Protein AF-A0A7C3EC55-F1 (afdb_monomer_lite)

Radius of gyration: 20.97 Å; chains: 1; bounding box: 41×56×45 Å

pLDDT: mean 78.15, std 18.33, range [33.88, 95.31]

Secondary structure (DSSP, 8-state):
----HHHHHHHHHHHHSSSHHHHHHHTT--TTTGGGGTTSS---HHHHHHHHHHH-B-HHHHHHS-S-SBGGG--------TTS----------GGG--HHHHHHHHHHHHHHHHHHHHHHHHHHHHHHHTTS--

Sequence (135 aa):
MVDNEYNRLDKVAKKYFKSLGNLAEMIGKPRQTFYTYKNKPGFGRRILDELQTKLYINPEYIRTGKGPMLLNQNKKNDTNVSEVGNVEMIMLPDIRTLTIDQMKDLKDKIDDYSKRLEKIIQIVEKSSEASLTDV

Structure (mmCIF, N/CA/C/O backbone):
data_AF-A0A7C3EC55-F1
#
_entry.id   AF-A0A7C3EC55-F1
#
loop_
_atom_site.group_PDB
_atom_site.id
_atom_site.type_symbol
_atom_site.label_atom_id
_atom_site.label_alt_id
_atom_site.label_comp_id
_atom_site.label_asym_id
_atom_site.label_entity_id
_atom_site.label_seq_id
_atom_site.pdbx_PDB_ins_code
_atom_site.Cartn_x
_atom_site.Cartn_y
_atom_site.Cartn_z
_atom_site.occupancy
_atom_site.B_iso_or_equiv
_atom_site.auth_seq_id
_atom_site.auth_comp_id
_atom_site.auth_asym_id
_atom_site.auth_atom_id
_atom_site.pdbx_PDB_model_num
ATOM 1 N N . MET A 1 1 ? 22.197 3.944 -11.724 1.00 52.53 1 MET A N 1
ATOM 2 C CA . MET A 1 1 ? 21.110 3.007 -12.093 1.00 52.53 1 MET A CA 1
ATOM 3 C C . MET A 1 1 ? 19.986 3.809 -12.715 1.00 52.53 1 MET A C 1
ATOM 5 O O . MET A 1 1 ? 19.607 4.814 -12.128 1.00 52.53 1 MET A O 1
ATOM 9 N N . VAL A 1 2 ? 19.478 3.395 -13.877 1.00 59.16 2 VAL A N 1
ATOM 10 C CA . VAL A 1 2 ? 18.267 3.992 -14.458 1.00 59.16 2 VAL A CA 1
ATOM 11 C C . VAL A 1 2 ? 17.103 3.671 -13.518 1.00 59.16 2 VAL A C 1
ATOM 13 O O . VAL A 1 2 ? 16.877 2.509 -13.175 1.00 59.16 2 VAL A O 1
ATOM 16 N N . ASP A 1 3 ? 16.425 4.702 -13.022 1.00 72.88 3 ASP A N 1
ATOM 17 C CA . ASP A 1 3 ? 15.260 4.560 -12.150 1.00 72.88 3 ASP A CA 1
ATOM 18 C C . ASP A 1 3 ? 14.105 3.992 -12.982 1.00 72.88 3 ASP A C 1
ATOM 20 O O . ASP A 1 3 ? 13.427 4.731 -13.691 1.00 72.88 3 ASP A O 1
ATOM 24 N N . ASN A 1 4 ? 13.949 2.668 -12.974 1.00 87.81 4 ASN A N 1
ATOM 25 C CA . ASN A 1 4 ? 12.878 1.957 -13.665 1.00 87.81 4 ASN A CA 1
ATOM 26 C C . ASN A 1 4 ? 11.670 1.752 -12.736 1.00 87.81 4 ASN A C 1
ATOM 28 O O . ASN A 1 4 ? 11.748 1.980 -11.528 1.00 87.81 4 ASN A O 1
ATOM 32 N N . GLU A 1 5 ? 10.544 1.305 -13.293 1.00 93.12 5 GLU A N 1
ATOM 33 C CA . GLU A 1 5 ? 9.308 1.117 -12.522 1.00 93.12 5 GLU A CA 1
ATOM 34 C C . GLU A 1 5 ? 9.506 0.197 -11.310 1.00 93.12 5 GLU A C 1
ATOM 36 O O . GLU A 1 5 ? 8.990 0.475 -10.228 1.00 93.12 5 GLU A O 1
ATOM 41 N N . TYR A 1 6 ? 10.311 -0.860 -11.463 1.00 93.88 6 TYR A N 1
ATOM 42 C CA . TYR A 1 6 ? 10.664 -1.772 -10.376 1.00 93.88 6 TYR A CA 1
ATOM 43 C C . TYR A 1 6 ? 11.328 -1.038 -9.204 1.00 93.88 6 TYR A C 1
ATOM 45 O O . TYR A 1 6 ? 10.897 -1.195 -8.064 1.00 93.88 6 TYR A O 1
ATOM 53 N N . ASN A 1 7 ? 12.336 -0.203 -9.472 1.00 93.06 7 ASN A N 1
ATOM 54 C CA . ASN A 1 7 ? 13.034 0.561 -8.436 1.00 93.06 7 ASN A CA 1
ATOM 55 C C . ASN A 1 7 ? 12.091 1.542 -7.726 1.00 93.06 7 ASN A C 1
ATOM 57 O O . ASN A 1 7 ? 12.198 1.745 -6.515 1.00 93.06 7 ASN A O 1
ATOM 61 N N . ARG A 1 8 ? 11.137 2.129 -8.455 1.00 94.25 8 ARG A N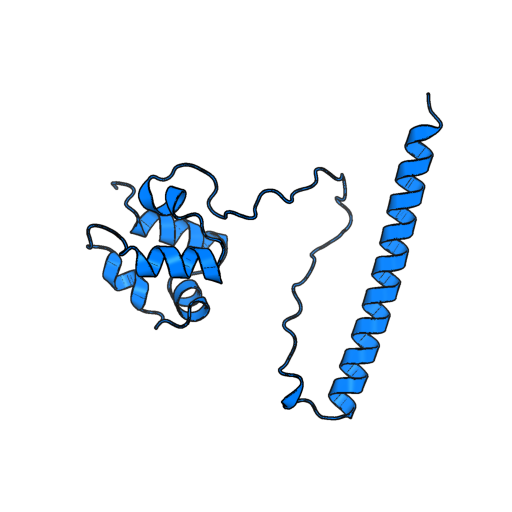 1
ATOM 62 C CA . ARG A 1 8 ? 10.126 3.024 -7.876 1.00 94.25 8 ARG A CA 1
ATOM 63 C C . ARG A 1 8 ? 9.135 2.268 -7.002 1.00 94.25 8 ARG A C 1
ATOM 65 O O . ARG A 1 8 ? 8.834 2.729 -5.903 1.00 94.25 8 ARG A O 1
ATOM 72 N N . LEU A 1 9 ? 8.698 1.084 -7.425 1.00 95.31 9 LEU A N 1
ATOM 73 C CA . LEU A 1 9 ? 7.863 0.223 -6.592 1.00 95.31 9 LEU A CA 1
ATOM 74 C C . LEU A 1 9 ? 8.619 -0.261 -5.346 1.00 95.31 9 LEU A C 1
ATOM 76 O O . LEU A 1 9 ? 8.046 -0.257 -4.263 1.00 95.31 9 LEU A O 1
ATOM 80 N N . ASP A 1 10 ? 9.903 -0.609 -5.461 1.00 94.81 10 ASP A N 1
ATOM 81 C CA . ASP A 1 10 ? 10.743 -1.006 -4.321 1.00 94.81 10 ASP A CA 1
ATOM 82 C C . ASP A 1 10 ? 10.889 0.130 -3.294 1.00 94.81 10 ASP A C 1
ATOM 84 O O . ASP A 1 10 ? 10.790 -0.104 -2.089 1.00 94.81 10 ASP A O 1
ATOM 88 N N . LYS A 1 11 ? 11.027 1.384 -3.751 1.00 94.69 11 LYS A N 1
ATOM 89 C CA . LYS A 1 11 ? 11.012 2.571 -2.874 1.00 94.69 11 LYS A CA 1
ATOM 90 C C . LYS A 1 11 ? 9.690 2.701 -2.116 1.00 94.69 11 LYS A C 1
ATOM 92 O O . LYS A 1 11 ? 9.705 2.902 -0.902 1.00 94.69 11 LYS A O 1
ATOM 97 N N . VAL A 1 12 ? 8.558 2.560 -2.807 1.00 94.56 12 VAL A N 1
ATOM 98 C CA . VAL A 1 12 ? 7.224 2.591 -2.180 1.00 94.56 12 VAL A CA 1
ATOM 99 C C . VAL A 1 12 ? 7.085 1.450 -1.170 1.00 94.56 12 VAL A C 1
ATOM 101 O O . VAL A 1 12 ? 6.670 1.673 -0.034 1.00 94.56 12 VAL A O 1
ATOM 104 N N . ALA A 1 13 ? 7.498 0.243 -1.551 1.00 94.56 13 ALA A N 1
ATOM 105 C CA . ALA A 1 13 ? 7.415 -0.947 -0.720 1.00 94.56 13 ALA A CA 1
ATOM 106 C C . ALA A 1 13 ? 8.228 -0.815 0.569 1.00 94.56 13 ALA A C 1
ATOM 108 O O . ALA A 1 13 ? 7.716 -1.094 1.647 1.00 94.56 13 ALA A O 1
ATOM 109 N N . LYS A 1 14 ? 9.469 -0.331 0.485 1.00 93.62 14 LYS A N 1
ATOM 110 C CA . LYS A 1 14 ? 10.320 -0.097 1.659 1.00 93.62 14 LYS A CA 1
ATOM 111 C C . LYS A 1 14 ? 9.765 0.991 2.572 1.00 93.62 14 LYS A C 1
ATOM 113 O O . LYS A 1 14 ? 9.843 0.850 3.787 1.00 93.62 14 LYS A O 1
ATOM 118 N N . LYS A 1 15 ? 9.190 2.052 1.997 1.00 93.69 15 LYS A N 1
ATOM 119 C CA . LYS A 1 15 ? 8.688 3.200 2.760 1.00 93.69 15 LYS A CA 1
ATOM 120 C C . LYS A 1 15 ? 7.382 2.911 3.502 1.00 93.69 15 LYS A C 1
ATOM 122 O O . LYS A 1 15 ? 7.230 3.371 4.626 1.00 93.69 15 LYS A O 1
ATOM 127 N N . TYR A 1 16 ? 6.454 2.179 2.886 1.00 91.81 16 TYR A N 1
ATOM 128 C CA . TYR A 1 16 ? 5.089 2.022 3.415 1.00 91.81 16 TYR A CA 1
ATOM 129 C C . TYR A 1 16 ? 4.705 0.579 3.753 1.00 91.81 16 TYR A C 1
ATOM 131 O O . TYR A 1 16 ? 3.786 0.361 4.531 1.00 91.81 16 TYR A O 1
ATOM 139 N N . PHE A 1 17 ? 5.402 -0.410 3.192 1.00 90.50 17 PHE A N 1
ATOM 140 C CA . PHE A 1 17 ? 4.987 -1.817 3.240 1.00 90.50 17 PHE A CA 1
ATOM 141 C C . PHE A 1 17 ? 6.098 -2.762 3.724 1.00 90.50 17 PHE A C 1
ATOM 143 O O . PHE A 1 17 ? 5.960 -3.981 3.623 1.00 90.50 17 PHE A O 1
ATOM 150 N N . LYS A 1 18 ? 7.207 -2.222 4.258 1.00 91.50 18 LYS A N 1
ATOM 151 C CA . LYS A 1 18 ? 8.430 -2.922 4.705 1.00 91.50 18 LYS A CA 1
ATOM 152 C C . LYS A 1 18 ? 9.228 -3.625 3.596 1.00 91.50 18 LYS A C 1
ATOM 154 O O . LYS A 1 18 ? 10.454 -3.558 3.605 1.00 91.50 18 LYS A O 1
ATOM 159 N N . SER A 1 19 ? 8.581 -4.314 2.655 1.00 94.25 19 SER A N 1
ATOM 160 C CA . SER A 1 19 ? 9.246 -5.013 1.546 1.00 94.25 19 SER A CA 1
ATOM 161 C C . SER A 1 19 ? 8.319 -5.253 0.351 1.00 94.25 19 SER A C 1
ATOM 163 O O . SER A 1 19 ? 7.097 -5.266 0.492 1.00 94.25 19 SER A O 1
ATOM 165 N N . LEU A 1 20 ? 8.903 -5.518 -0.826 1.00 94.38 20 LEU A N 1
ATOM 166 C CA . LEU A 1 20 ? 8.154 -5.938 -2.020 1.00 94.38 20 LEU A CA 1
ATOM 167 C C . LEU A 1 20 ? 7.360 -7.232 -1.796 1.00 94.38 20 LEU A C 1
ATOM 169 O O . LEU A 1 20 ? 6.257 -7.369 -2.319 1.00 94.38 20 LEU A O 1
ATOM 173 N N . GLY A 1 21 ? 7.900 -8.169 -1.011 1.00 92.75 21 GLY A N 1
ATOM 174 C CA . GLY A 1 21 ? 7.213 -9.421 -0.696 1.00 92.75 21 GLY A CA 1
ATOM 175 C C . GLY A 1 21 ? 5.923 -9.200 0.092 1.00 92.75 21 GLY A C 1
ATOM 176 O O . GLY A 1 21 ? 4.894 -9.765 -0.262 1.00 92.75 21 GLY A O 1
ATOM 177 N N . ASN A 1 22 ? 5.961 -8.325 1.099 1.00 92.12 22 ASN A N 1
ATOM 178 C CA . ASN A 1 22 ? 4.774 -7.968 1.882 1.00 92.12 22 ASN A CA 1
ATOM 179 C C . ASN A 1 22 ? 3.746 -7.214 1.027 1.00 92.12 22 ASN A C 1
ATOM 181 O O . ASN A 1 22 ? 2.551 -7.481 1.108 1.00 92.12 22 ASN A O 1
ATOM 185 N N . LEU A 1 23 ? 4.212 -6.301 0.170 1.00 95.25 23 LEU A N 1
ATOM 186 C CA . LEU A 1 23 ? 3.353 -5.575 -0.764 1.00 95.25 23 LEU A CA 1
ATOM 187 C C . LEU A 1 23 ? 2.615 -6.541 -1.714 1.00 95.25 23 LEU A C 1
ATOM 189 O O . LEU A 1 23 ? 1.432 -6.349 -1.985 1.00 95.25 23 LEU A O 1
ATOM 193 N N . ALA A 1 24 ? 3.276 -7.612 -2.172 1.00 95.00 24 ALA A N 1
ATOM 194 C CA . ALA A 1 24 ? 2.647 -8.655 -2.987 1.00 95.00 24 ALA A CA 1
ATOM 195 C C . ALA A 1 24 ? 1.559 -9.426 -2.231 1.00 95.00 24 ALA A C 1
ATOM 197 O O . ALA A 1 24 ? 0.472 -9.629 -2.773 1.00 95.00 24 ALA A O 1
ATOM 198 N N . GLU A 1 25 ? 1.818 -9.810 -0.980 1.00 94.44 25 GLU A N 1
ATOM 199 C CA . GLU A 1 25 ? 0.832 -10.504 -0.144 1.00 94.44 25 GLU A CA 1
ATOM 200 C C . GLU A 1 25 ? -0.428 -9.653 0.059 1.00 94.44 25 GLU A C 1
ATOM 202 O O . GLU A 1 25 ? -1.537 -10.164 -0.084 1.00 94.44 25 GLU A O 1
ATOM 207 N N . MET A 1 26 ? -0.277 -8.341 0.274 1.00 89.56 26 MET A N 1
ATOM 208 C CA . MET A 1 26 ? -1.412 -7.426 0.463 1.00 89.56 26 MET A CA 1
ATOM 209 C C . MET A 1 26 ? -2.325 -7.302 -0.766 1.00 89.56 26 MET A C 1
ATOM 211 O O . MET A 1 26 ? -3.511 -7.011 -0.623 1.00 89.56 26 MET A O 1
ATOM 215 N N . ILE A 1 27 ? -1.816 -7.559 -1.976 1.00 92.19 27 ILE A N 1
ATOM 216 C CA . ILE A 1 27 ? -2.651 -7.629 -3.187 1.00 92.19 27 ILE A CA 1
ATOM 217 C C . ILE A 1 27 ? -3.094 -9.057 -3.544 1.00 92.19 27 ILE A C 1
ATOM 219 O O . ILE A 1 27 ? -3.753 -9.250 -4.571 1.00 92.19 27 ILE A O 1
ATOM 223 N N . GLY A 1 28 ? -2.803 -10.047 -2.695 1.00 91.75 28 GLY A N 1
ATOM 224 C CA . GLY A 1 28 ? -3.162 -11.453 -2.895 1.00 91.75 28 GLY A CA 1
ATOM 225 C C . GLY A 1 28 ? -2.277 -12.166 -3.920 1.00 91.75 28 GLY A C 1
ATOM 226 O O . GLY A 1 28 ? -2.757 -13.027 -4.657 1.00 91.75 28 GLY A O 1
ATOM 227 N N . LYS A 1 29 ? -1.000 -11.779 -4.024 1.00 92.69 29 LYS A N 1
ATOM 228 C CA . LYS A 1 29 ? -0.013 -12.405 -4.914 1.00 92.69 29 LYS A CA 1
ATOM 229 C C . LYS A 1 29 ? 1.114 -13.069 -4.109 1.00 92.69 29 LYS A C 1
ATOM 231 O O . LYS A 1 29 ? 1.414 -12.633 -2.999 1.00 92.69 29 LYS A O 1
ATOM 236 N N . PRO A 1 30 ? 1.808 -14.073 -4.674 1.00 94.94 30 PRO A N 1
ATOM 237 C CA . PRO A 1 30 ? 2.989 -14.663 -4.042 1.00 94.94 30 PRO A CA 1
ATOM 238 C C . PRO A 1 30 ? 4.085 -13.625 -3.756 1.00 94.94 30 PRO A C 1
ATOM 240 O O . PRO A 1 30 ? 4.334 -12.754 -4.592 1.00 94.94 30 PRO A O 1
ATOM 243 N N . ARG A 1 31 ? 4.825 -13.765 -2.646 1.00 92.19 31 ARG A N 1
ATOM 244 C CA . ARG A 1 31 ? 5.911 -12.837 -2.246 1.00 92.19 31 ARG A CA 1
ATOM 245 C C . ARG A 1 31 ? 6.956 -12.589 -3.337 1.00 92.19 31 ARG A C 1
ATOM 247 O O . ARG A 1 31 ? 7.518 -11.502 -3.430 1.00 92.19 31 ARG A O 1
ATOM 254 N N . GLN A 1 32 ? 7.220 -13.589 -4.177 1.00 92.19 32 GLN A N 1
ATOM 255 C CA . GLN A 1 32 ? 8.207 -13.493 -5.255 1.00 92.19 32 GLN A CA 1
ATOM 256 C C . GLN A 1 32 ? 7.728 -12.690 -6.475 1.00 92.19 32 GLN A C 1
ATOM 258 O O . GLN A 1 32 ? 8.545 -12.351 -7.329 1.00 92.19 32 GLN A O 1
ATOM 263 N N . THR A 1 33 ? 6.436 -12.349 -6.556 1.00 91.88 33 THR A N 1
ATOM 264 C CA . THR A 1 33 ? 5.803 -11.781 -7.759 1.00 91.88 33 THR A CA 1
ATOM 265 C C . THR A 1 33 ? 6.584 -10.604 -8.324 1.00 91.88 33 THR A C 1
ATOM 267 O O . THR A 1 33 ? 6.964 -10.633 -9.494 1.00 91.88 33 THR A O 1
ATOM 270 N N . PHE A 1 34 ? 6.891 -9.597 -7.505 1.00 93.31 34 PHE A N 1
ATOM 271 C CA . PHE A 1 34 ? 7.547 -8.380 -7.988 1.00 93.31 34 PHE A CA 1
ATOM 272 C C . PHE A 1 34 ? 9.028 -8.556 -8.312 1.00 93.31 34 PHE A C 1
ATOM 274 O O . PHE A 1 34 ? 9.527 -7.878 -9.206 1.00 93.31 34 PHE A O 1
ATOM 281 N N . TYR A 1 35 ? 9.725 -9.505 -7.686 1.00 90.31 35 TYR A N 1
ATOM 282 C CA . TYR A 1 35 ? 11.136 -9.774 -7.985 1.00 90.31 35 TYR A CA 1
ATOM 283 C C . TYR A 1 35 ? 11.340 -10.250 -9.430 1.00 90.31 35 TYR A C 1
ATOM 285 O O . TYR A 1 35 ? 12.369 -9.957 -10.038 1.00 90.31 35 TYR A O 1
ATOM 293 N N . THR A 1 36 ? 10.326 -10.885 -10.029 1.00 89.19 36 THR A N 1
ATOM 294 C CA . THR A 1 36 ? 10.351 -11.291 -11.446 1.00 89.19 36 THR A CA 1
ATOM 295 C C . THR A 1 36 ? 10.293 -10.117 -12.434 1.00 89.19 36 THR A C 1
ATOM 297 O O . THR A 1 36 ? 10.550 -10.304 -13.623 1.00 89.19 36 THR A O 1
ATOM 300 N N . TYR A 1 37 ? 9.979 -8.902 -11.966 1.00 88.00 37 TYR A N 1
ATOM 301 C CA . TYR A 1 37 ? 9.893 -7.693 -12.793 1.00 88.00 37 TYR A CA 1
ATOM 302 C C . TYR A 1 37 ? 11.190 -6.883 -12.825 1.00 88.00 37 TYR A C 1
ATOM 304 O O . TYR A 1 37 ? 11.273 -5.923 -13.585 1.00 88.00 37 TYR A O 1
ATOM 312 N N . LYS A 1 38 ? 12.224 -7.278 -12.068 1.00 86.00 38 LYS A N 1
ATOM 313 C CA . LYS A 1 38 ? 13.502 -6.550 -11.988 1.00 86.00 38 LYS A CA 1
ATOM 314 C C . LYS A 1 38 ? 14.134 -6.277 -13.361 1.00 86.00 38 LYS A C 1
ATOM 316 O O . LYS A 1 38 ? 14.692 -5.205 -13.573 1.00 86.00 38 LYS A O 1
ATOM 321 N N . ASN A 1 39 ? 14.002 -7.236 -14.280 1.00 83.69 39 ASN A N 1
ATOM 322 C CA . ASN A 1 39 ? 14.567 -7.180 -15.632 1.00 83.69 39 ASN A CA 1
ATOM 323 C C . ASN A 1 39 ? 13.494 -6.999 -16.723 1.00 83.69 39 ASN A C 1
ATOM 325 O O . ASN A 1 39 ? 13.786 -7.171 -17.903 1.00 83.69 39 ASN A O 1
ATOM 329 N N . LYS A 1 40 ? 12.240 -6.713 -16.347 1.00 84.31 40 LYS A N 1
ATOM 330 C CA . LYS A 1 40 ? 11.144 -6.500 -17.301 1.00 84.31 40 LYS A CA 1
ATOM 331 C C . LYS A 1 40 ? 11.036 -5.019 -17.673 1.00 84.31 40 LYS A C 1
ATOM 333 O O . LYS A 1 40 ? 11.392 -4.168 -16.860 1.00 84.31 40 LYS A O 1
ATOM 338 N N . PRO A 1 41 ? 10.512 -4.699 -18.872 1.00 79.44 41 PRO A N 1
ATOM 339 C CA . PRO A 1 41 ? 10.382 -3.314 -19.327 1.00 79.44 41 PRO A CA 1
ATOM 340 C C . PRO A 1 41 ? 9.449 -2.473 -18.442 1.00 79.44 41 PRO A C 1
ATOM 342 O O . PRO A 1 41 ? 9.629 -1.265 -18.350 1.00 79.44 41 PRO A O 1
ATOM 345 N N . GLY A 1 42 ? 8.489 -3.105 -17.763 1.00 87.06 42 GLY A N 1
ATOM 346 C CA . GLY A 1 42 ? 7.582 -2.442 -16.834 1.00 87.06 42 GLY A CA 1
ATOM 347 C C . GLY A 1 42 ? 6.520 -3.387 -16.281 1.00 87.06 42 GLY A C 1
ATOM 348 O O . GLY A 1 42 ? 6.509 -4.592 -16.568 1.00 87.06 42 GLY A O 1
ATOM 349 N N . PHE A 1 43 ? 5.617 -2.833 -15.484 1.00 91.69 43 PHE A N 1
ATOM 350 C CA . PHE A 1 43 ? 4.446 -3.510 -14.957 1.00 91.69 43 PHE A CA 1
ATOM 351 C C . PHE A 1 43 ? 3.293 -3.455 -15.958 1.00 91.69 43 PHE A C 1
ATOM 353 O O . PHE A 1 43 ? 2.968 -2.419 -16.536 1.00 91.69 43 PHE A O 1
ATOM 360 N N . GLY A 1 44 ? 2.621 -4.593 -16.133 1.00 90.56 44 GLY A N 1
ATOM 361 C CA . GLY A 1 44 ? 1.393 -4.641 -16.916 1.00 90.56 44 GLY A CA 1
ATOM 362 C C . GLY A 1 44 ? 0.286 -3.810 -16.263 1.00 90.56 44 GLY A C 1
ATOM 363 O O . GLY A 1 44 ? 0.212 -3.712 -15.037 1.00 90.56 44 GLY A O 1
ATOM 364 N N . ARG A 1 45 ? -0.621 -3.271 -17.087 1.00 92.38 45 ARG A N 1
ATOM 365 C CA . ARG A 1 45 ? -1.764 -2.453 -16.644 1.00 92.38 45 ARG A CA 1
ATOM 366 C C . ARG A 1 45 ? -2.533 -3.085 -15.481 1.00 92.38 45 ARG A C 1
ATOM 368 O O . ARG A 1 45 ? -2.720 -2.435 -14.467 1.00 92.38 45 ARG A O 1
ATOM 375 N N . ARG A 1 46 ? -2.845 -4.381 -15.571 1.00 92.81 46 ARG A N 1
ATOM 376 C CA . ARG A 1 46 ? -3.558 -5.122 -14.518 1.00 92.81 46 ARG A CA 1
ATOM 377 C C . ARG A 1 46 ? -2.874 -5.062 -13.147 1.00 92.81 46 ARG A C 1
ATOM 379 O O . ARG A 1 46 ? -3.557 -4.977 -12.138 1.00 92.81 46 ARG A O 1
ATOM 386 N N . ILE A 1 47 ? -1.541 -5.119 -13.097 1.00 94.06 47 ILE A N 1
ATOM 387 C CA . ILE A 1 47 ? -0.799 -5.027 -11.831 1.00 94.06 47 ILE A CA 1
ATOM 388 C C . ILE A 1 47 ? -0.879 -3.612 -11.269 1.00 94.06 47 ILE A C 1
ATOM 390 O O . ILE A 1 47 ? -1.114 -3.449 -10.078 1.00 94.06 47 ILE A O 1
ATOM 394 N N . LEU A 1 48 ? -0.711 -2.598 -12.118 1.00 94.94 48 LEU A N 1
ATOM 395 C CA . LEU A 1 48 ? -0.821 -1.202 -11.698 1.00 94.94 48 LEU A CA 1
ATOM 396 C C . LEU A 1 48 ? -2.231 -0.877 -11.191 1.00 94.94 48 LEU A C 1
ATOM 398 O O . LEU A 1 48 ? -2.357 -0.221 -10.162 1.00 94.94 48 LEU A O 1
ATOM 402 N N . ASP A 1 49 ? -3.262 -1.407 -11.847 1.00 93.75 49 ASP A N 1
ATOM 403 C CA . ASP A 1 49 ? -4.653 -1.264 -11.416 1.00 93.75 49 ASP A CA 1
ATOM 404 C C . ASP A 1 49 ? -4.874 -1.953 -10.055 1.00 93.75 49 ASP A C 1
ATOM 406 O O . ASP A 1 49 ? -5.441 -1.356 -9.147 1.00 93.75 49 ASP A O 1
ATOM 410 N N . GLU A 1 50 ? -4.360 -3.175 -9.852 1.00 94.06 50 GLU A N 1
ATOM 411 C CA . GLU A 1 50 ? -4.448 -3.859 -8.550 1.00 94.06 50 GLU A CA 1
ATOM 412 C C . GLU A 1 50 ? -3.733 -3.073 -7.431 1.00 94.06 50 GLU A C 1
ATOM 414 O O . GLU A 1 50 ? -4.266 -2.960 -6.325 1.00 94.06 50 GLU A O 1
ATOM 419 N N . LEU A 1 51 ? -2.559 -2.498 -7.711 1.00 94.44 51 LEU A N 1
ATOM 420 C CA . LEU A 1 51 ? -1.813 -1.654 -6.768 1.00 94.44 5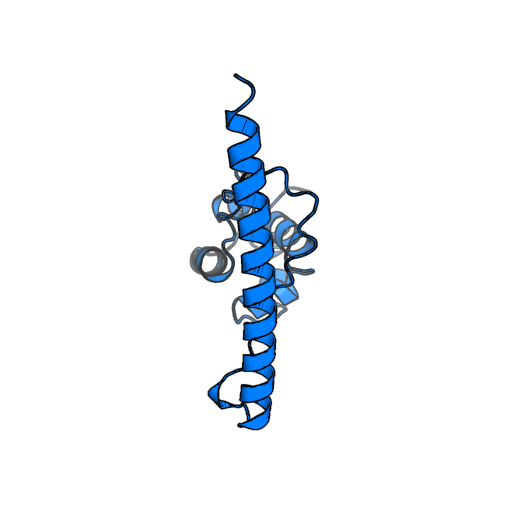1 LEU A CA 1
ATOM 421 C C . LEU A 1 51 ? -2.564 -0.361 -6.432 1.00 94.44 51 LEU A C 1
ATOM 423 O O . LEU A 1 51 ? -2.575 0.070 -5.277 1.00 94.44 51 LEU A O 1
ATOM 427 N N . GLN A 1 52 ? -3.214 0.240 -7.426 1.00 93.75 52 GLN A N 1
ATOM 428 C CA . GLN A 1 52 ? -4.021 1.438 -7.246 1.00 93.75 52 GLN A CA 1
ATOM 429 C C . GLN A 1 52 ? -5.277 1.145 -6.427 1.00 93.75 52 GLN A C 1
ATOM 431 O O . GLN A 1 52 ? -5.526 1.810 -5.427 1.00 93.75 52 GLN A O 1
ATOM 436 N N . THR A 1 53 ? -6.067 0.151 -6.825 1.00 90.94 53 THR A N 1
ATOM 437 C CA . THR A 1 53 ? -7.363 -0.129 -6.199 1.00 90.94 53 THR A CA 1
ATOM 438 C C . THR A 1 53 ? -7.213 -0.664 -4.779 1.00 90.94 53 THR A C 1
ATOM 440 O O . THR A 1 53 ? -8.005 -0.308 -3.913 1.00 90.94 53 THR A O 1
ATOM 443 N N . LYS A 1 54 ? -6.215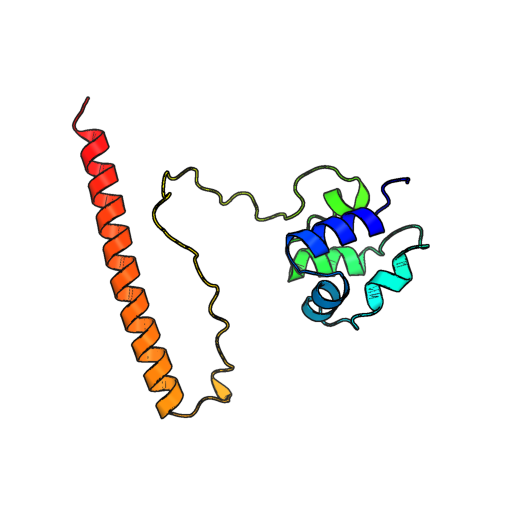 -1.520 -4.520 1.00 91.38 54 LYS A N 1
ATOM 444 C CA . LYS A 1 54 ? -6.070 -2.171 -3.208 1.00 91.38 54 LYS A CA 1
ATOM 445 C C . LYS A 1 54 ? -5.200 -1.386 -2.235 1.00 91.38 54 LYS A C 1
ATOM 447 O O . LYS A 1 54 ? -5.466 -1.415 -1.040 1.00 91.38 54 LYS A O 1
ATOM 452 N N . LEU A 1 55 ? -4.153 -0.723 -2.730 1.00 92.19 55 LEU A N 1
ATOM 453 C CA . LEU A 1 55 ? -3.135 -0.082 -1.887 1.00 92.19 55 LEU A CA 1
ATOM 454 C C . LEU A 1 55 ? -3.035 1.431 -2.098 1.00 92.19 55 LEU A C 1
ATOM 456 O O . LEU A 1 55 ? -2.183 2.070 -1.483 1.00 92.19 55 LEU A O 1
ATOM 460 N N . TYR A 1 56 ? -3.876 2.009 -2.962 1.00 93.56 56 TYR A N 1
ATOM 461 C CA . TYR A 1 56 ? -3.868 3.435 -3.300 1.00 93.56 56 TYR A CA 1
ATOM 462 C C . TYR A 1 56 ? -2.499 3.940 -3.775 1.00 93.56 56 TYR A C 1
ATOM 464 O O . TYR A 1 56 ? -2.174 5.118 -3.619 1.00 93.56 56 TYR A O 1
ATOM 472 N N . ILE A 1 57 ? -1.682 3.060 -4.359 1.00 94.88 57 ILE A N 1
ATOM 473 C CA . ILE A 1 57 ? -0.389 3.429 -4.939 1.00 94.88 57 ILE A CA 1
ATOM 474 C C . ILE A 1 57 ? -0.645 4.154 -6.255 1.00 94.88 57 ILE A C 1
ATOM 476 O O . ILE A 1 57 ? -1.431 3.695 -7.079 1.00 94.88 57 ILE A O 1
ATOM 480 N N . ASN A 1 58 ? 0.031 5.281 -6.458 1.00 94.81 58 ASN A N 1
ATOM 481 C CA . ASN A 1 58 ? -0.132 6.085 -7.660 1.00 94.81 58 ASN A CA 1
ATOM 482 C C . ASN A 1 58 ? 0.557 5.426 -8.874 1.00 94.81 58 ASN A C 1
ATOM 484 O O . ASN A 1 58 ? 1.792 5.349 -8.896 1.00 94.81 58 ASN A O 1
ATOM 488 N N . PRO A 1 59 ? -0.185 5.009 -9.920 1.00 94.75 59 PRO A N 1
ATOM 489 C CA . PRO A 1 59 ? 0.415 4.426 -11.120 1.00 94.75 59 PRO A CA 1
ATOM 490 C C . PRO A 1 59 ? 1.345 5.393 -11.861 1.00 94.75 59 PRO A C 1
ATOM 492 O O . PRO A 1 59 ? 2.342 4.956 -12.433 1.00 94.75 59 PRO A O 1
ATOM 495 N N . GLU A 1 60 ? 1.052 6.698 -11.826 1.00 94.56 60 GLU A N 1
ATOM 496 C CA . GLU A 1 60 ? 1.859 7.754 -12.456 1.00 94.56 60 GLU A CA 1
ATOM 497 C C . GLU A 1 60 ? 3.277 7.770 -11.871 1.00 94.56 60 GLU A C 1
ATOM 499 O O . GLU A 1 60 ? 4.269 7.795 -12.609 1.00 94.56 60 GLU A O 1
ATOM 504 N N . TYR A 1 61 ? 3.370 7.661 -10.539 1.00 94.94 61 TYR A N 1
ATOM 505 C CA . TYR A 1 61 ? 4.639 7.605 -9.822 1.00 94.94 61 TYR A CA 1
ATOM 506 C C . TYR A 1 61 ? 5.431 6.355 -10.202 1.00 94.94 61 TYR A C 1
ATOM 508 O O . TYR A 1 61 ? 6.630 6.431 -10.458 1.00 94.94 61 TYR A O 1
ATOM 516 N N . ILE A 1 62 ? 4.774 5.199 -10.306 1.00 95.06 62 ILE A N 1
ATOM 517 C CA . ILE A 1 62 ? 5.452 3.964 -10.710 1.00 95.06 62 ILE A CA 1
ATOM 518 C C . ILE A 1 62 ? 5.979 4.073 -12.147 1.00 95.06 62 ILE A C 1
ATOM 520 O O . ILE A 1 62 ? 7.141 3.744 -12.390 1.00 95.06 62 ILE A O 1
ATOM 524 N N . ARG A 1 63 ? 5.185 4.605 -13.084 1.00 93.31 63 ARG A N 1
ATOM 525 C CA . ARG A 1 63 ? 5.563 4.706 -14.506 1.00 93.31 63 ARG A CA 1
ATOM 526 C C . ARG A 1 63 ? 6.613 5.762 -14.806 1.00 93.31 63 ARG A C 1
ATOM 528 O O . ARG A 1 63 ? 7.510 5.532 -15.615 1.00 93.31 63 ARG A O 1
ATOM 535 N N . THR A 1 64 ? 6.528 6.918 -14.159 1.00 91.31 64 THR A N 1
ATOM 536 C CA . THR A 1 64 ? 7.321 8.098 -14.546 1.00 91.31 64 THR A CA 1
ATOM 537 C C . THR A 1 64 ? 8.147 8.689 -13.410 1.00 91.31 64 THR A C 1
ATOM 539 O O . THR A 1 64 ? 9.024 9.510 -13.663 1.00 91.31 64 THR A O 1
ATOM 542 N N . GLY A 1 65 ? 7.882 8.293 -12.164 1.00 90.69 65 GLY A N 1
ATOM 543 C CA . GLY A 1 65 ? 8.452 8.921 -10.971 1.00 90.69 65 GLY A CA 1
ATOM 544 C C . GLY A 1 65 ? 7.809 10.258 -10.602 1.00 90.69 65 GLY A C 1
ATOM 545 O O . GLY A 1 65 ? 8.251 10.883 -9.640 1.00 90.69 65 GLY A O 1
ATOM 546 N N . LYS A 1 66 ? 6.784 10.707 -11.336 1.00 90.94 66 LYS A N 1
ATOM 547 C CA . LYS A 1 66 ? 6.104 11.983 -11.094 1.00 90.94 66 LYS A CA 1
ATOM 548 C C . LYS A 1 66 ? 4.903 11.821 -10.164 1.00 90.94 66 LYS A C 1
ATOM 550 O O . LYS A 1 66 ? 4.231 10.793 -10.160 1.00 90.94 66 LYS A O 1
ATOM 555 N N . GLY A 1 67 ? 4.612 12.883 -9.415 1.00 89.31 67 GLY A N 1
ATOM 556 C CA . GLY A 1 67 ? 3.482 12.936 -8.490 1.00 89.31 67 GLY A CA 1
ATOM 557 C C . GLY A 1 67 ? 3.730 12.209 -7.160 1.00 89.31 67 GLY A C 1
ATOM 558 O O . GLY A 1 67 ? 4.840 11.743 -6.890 1.00 89.31 67 GLY A O 1
ATOM 559 N N . PRO A 1 68 ? 2.705 12.135 -6.295 1.00 91.81 68 PRO A N 1
ATOM 560 C CA . PRO A 1 68 ? 2.818 11.490 -4.991 1.00 91.81 68 PRO A CA 1
ATOM 561 C C . PRO A 1 68 ? 2.914 9.966 -5.129 1.00 91.81 68 PRO A C 1
ATOM 563 O O . PRO A 1 68 ? 2.355 9.392 -6.058 1.00 91.81 68 PRO A O 1
ATOM 566 N N . MET A 1 69 ? 3.575 9.296 -4.179 1.00 93.12 69 MET A N 1
ATOM 567 C CA . MET A 1 69 ? 3.685 7.826 -4.150 1.00 93.12 69 MET A CA 1
ATOM 568 C C . MET A 1 69 ? 2.337 7.133 -3.891 1.00 93.12 69 MET A C 1
ATOM 570 O O . MET A 1 69 ? 2.082 6.054 -4.424 1.00 93.12 69 MET A O 1
ATOM 574 N N . LEU A 1 70 ? 1.486 7.751 -3.068 1.00 93.31 70 LEU A N 1
ATOM 575 C CA . LEU A 1 70 ? 0.150 7.270 -2.723 1.00 93.31 70 LEU A CA 1
ATOM 576 C C . LEU A 1 70 ? -0.87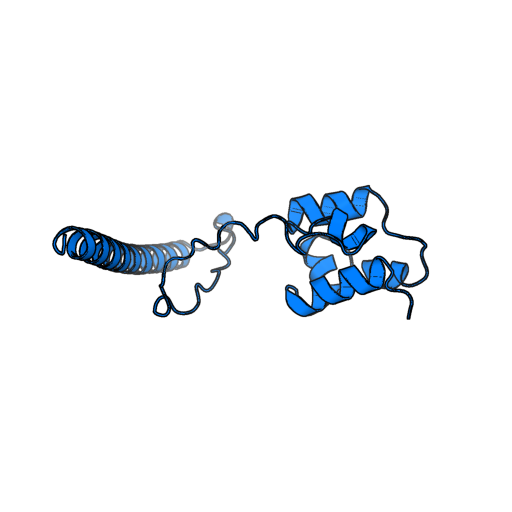8 8.338 -3.109 1.00 93.31 70 LEU A C 1
ATOM 578 O O . LEU A 1 70 ? -0.660 9.521 -2.854 1.00 93.31 70 LEU A O 1
ATOM 582 N N . LEU A 1 71 ? -2.004 7.922 -3.682 1.00 86.56 71 LEU A N 1
ATOM 583 C CA . LEU A 1 71 ? -3.071 8.815 -4.149 1.00 86.56 71 LEU A CA 1
ATOM 584 C C . LEU A 1 71 ? -3.840 9.484 -2.998 1.00 86.56 71 LEU A C 1
ATOM 586 O O . LEU A 1 71 ? -4.385 10.568 -3.174 1.00 86.56 71 LEU A O 1
ATOM 590 N N . ASN A 1 72 ? -3.827 8.893 -1.801 1.00 74.56 72 ASN A N 1
ATOM 591 C CA . ASN A 1 72 ? -4.611 9.374 -0.658 1.00 74.56 72 ASN A CA 1
ATOM 592 C C . ASN A 1 72 ? -3.832 10.320 0.277 1.00 74.56 72 ASN A C 1
ATOM 594 O O . ASN A 1 72 ? -4.256 10.552 1.406 1.00 74.56 72 ASN A O 1
ATOM 598 N N . GLN A 1 73 ? -2.692 10.875 -0.153 1.00 56.09 73 GLN A N 1
ATOM 599 C CA . GLN A 1 73 ? -1.903 11.786 0.694 1.00 56.09 73 GLN A CA 1
ATOM 600 C C . GLN A 1 73 ? -2.534 13.178 0.893 1.00 56.09 73 GLN A C 1
ATOM 602 O O . GLN A 1 73 ? -2.067 13.924 1.748 1.00 56.09 73 GLN A O 1
ATOM 607 N N . ASN A 1 74 ? -3.650 13.486 0.223 1.00 42.72 74 ASN A N 1
ATOM 608 C CA . ASN A 1 74 ? -4.407 14.735 0.394 1.00 42.72 74 ASN A CA 1
ATOM 609 C C . ASN A 1 74 ? -5.533 14.638 1.443 1.00 42.72 74 ASN A C 1
ATOM 611 O O . ASN A 1 74 ? -6.635 15.139 1.243 1.00 42.72 74 ASN A O 1
ATOM 615 N N . LYS A 1 75 ? -5.246 14.001 2.581 1.00 42.41 75 LYS A N 1
ATOM 616 C CA . LYS A 1 75 ? -5.922 14.277 3.863 1.00 42.41 75 LYS A CA 1
ATOM 617 C C . LYS A 1 75 ? -4.891 14.421 4.985 1.00 42.41 75 LYS A C 1
ATOM 619 O O . LYS A 1 75 ? -5.037 13.865 6.066 1.00 42.41 75 LYS A O 1
ATOM 624 N N . LYS A 1 76 ? -3.817 15.168 4.732 1.00 38.81 76 LYS A N 1
ATOM 625 C CA . LYS A 1 76 ? -3.201 15.942 5.808 1.00 38.81 76 LYS A CA 1
ATOM 626 C C . LYS A 1 76 ? -3.955 17.261 5.849 1.00 38.81 76 LYS A C 1
ATOM 628 O O . LYS A 1 76 ? -3.642 18.170 5.094 1.00 38.81 76 LYS A O 1
ATOM 633 N N . ASN A 1 77 ? -5.001 17.312 6.668 1.00 33.88 77 A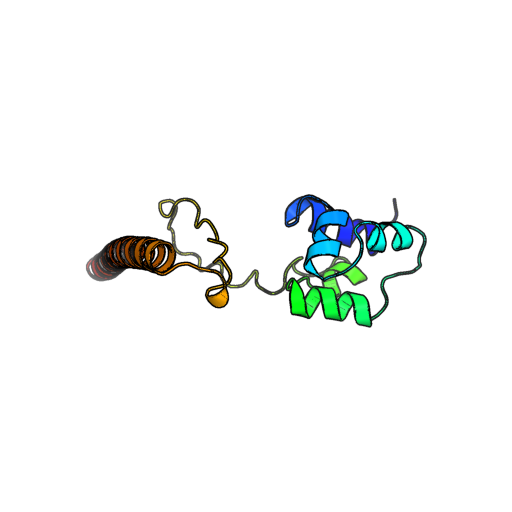SN A N 1
ATOM 634 C CA . ASN A 1 77 ? -5.412 18.596 7.207 1.00 33.88 77 ASN A CA 1
ATOM 635 C C . ASN A 1 77 ? -4.202 19.104 7.994 1.00 33.88 77 ASN A C 1
ATOM 637 O O . ASN A 1 77 ? -3.718 18.397 8.881 1.00 33.88 77 ASN A O 1
ATOM 641 N N . ASP A 1 78 ? -3.709 20.287 7.644 1.00 34.19 78 ASP A N 1
ATOM 642 C CA . ASP A 1 78 ? -2.794 21.088 8.458 1.00 34.19 78 ASP A CA 1
ATOM 643 C C . ASP A 1 78 ? -3.513 21.548 9.737 1.00 34.19 78 ASP A C 1
ATOM 645 O O . ASP A 1 78 ? -3.712 22.728 9.998 1.00 34.19 78 ASP A O 1
ATOM 649 N N . THR A 1 79 ? -3.966 20.597 10.544 1.00 36.19 79 THR A N 1
ATOM 650 C CA . THR A 1 79 ? -4.331 20.848 11.929 1.00 36.19 79 THR A CA 1
ATOM 651 C C . THR A 1 79 ? -3.079 20.582 12.749 1.00 36.19 79 THR A C 1
ATOM 653 O O . THR A 1 79 ? -2.559 19.465 12.741 1.00 36.19 79 THR A O 1
ATOM 656 N N . ASN A 1 80 ? -2.589 21.629 13.418 1.00 36.84 80 ASN A N 1
ATOM 657 C CA . ASN A 1 80 ? -1.572 21.600 14.470 1.00 36.84 80 ASN A CA 1
ATOM 658 C C . ASN A 1 80 ? -2.008 20.654 15.604 1.00 36.84 80 ASN A C 1
ATOM 660 O O . ASN A 1 80 ? -2.428 21.089 16.669 1.00 36.84 80 ASN A O 1
ATOM 664 N N . VAL A 1 81 ? -1.943 19.345 15.372 1.00 42.38 81 VAL A N 1
ATOM 665 C CA . VAL A 1 81 ? -2.245 18.313 16.365 1.00 42.38 81 VAL A CA 1
ATOM 666 C C . VAL A 1 81 ? -0.998 17.470 16.560 1.00 42.38 81 VAL A C 1
ATOM 668 O O . VAL A 1 81 ? -0.965 16.275 16.281 1.00 42.38 81 VAL A O 1
ATOM 671 N N . SER A 1 82 ? 0.059 18.109 17.054 1.00 41.94 82 SER A N 1
ATOM 672 C CA . SER A 1 82 ? 1.259 17.414 17.533 1.00 41.94 82 SER A CA 1
ATOM 673 C C . SER A 1 82 ? 0.991 16.552 18.783 1.00 41.94 82 SER A C 1
ATOM 675 O O . SER A 1 82 ? 1.916 15.929 19.290 1.00 41.94 82 SER A O 1
ATOM 677 N N . GLU A 1 83 ? -0.257 16.475 19.266 1.00 43.81 83 GLU A N 1
ATOM 678 C CA . GLU A 1 83 ? -0.638 15.751 20.489 1.00 43.81 83 GLU A CA 1
ATOM 679 C C . GLU A 1 83 ? -1.497 14.493 20.276 1.00 43.81 83 GLU A C 1
ATOM 681 O O . GLU A 1 83 ? -1.672 13.717 21.216 1.00 43.81 83 GLU A O 1
ATOM 686 N N . VAL A 1 84 ? -1.996 14.203 19.067 1.00 45.56 84 VAL A N 1
ATOM 687 C CA . VAL A 1 84 ? -2.706 12.932 18.823 1.00 45.56 84 VAL A CA 1
ATOM 688 C C . VAL A 1 84 ? -1.680 11.892 18.391 1.00 45.56 84 VAL A C 1
ATOM 690 O O . VAL A 1 84 ? -1.441 11.649 17.208 1.00 45.56 84 VAL A O 1
ATOM 693 N N . GLY A 1 85 ? -1.013 11.326 19.396 1.00 40.41 85 GLY A N 1
ATOM 694 C CA . GLY A 1 85 ? -0.080 10.221 19.235 1.00 40.41 85 GLY A CA 1
ATOM 695 C C . GLY A 1 85 ? -0.689 9.083 18.414 1.00 40.41 85 GLY A C 1
ATOM 696 O O . GLY A 1 85 ? -1.851 8.736 18.597 1.00 40.41 85 GLY A O 1
ATOM 697 N N . ASN A 1 86 ? 0.124 8.541 17.502 1.00 44.50 86 ASN A N 1
ATOM 698 C CA . ASN A 1 86 ? -0.015 7.257 16.810 1.00 44.50 86 ASN A CA 1
ATOM 699 C C . ASN A 1 86 ? -1.441 6.679 16.783 1.00 44.50 86 ASN A C 1
ATOM 701 O O . ASN A 1 86 ? -1.824 5.905 17.659 1.00 44.50 86 ASN A O 1
ATOM 705 N N . VAL A 1 87 ? -2.208 6.996 15.737 1.00 47.38 87 VAL A N 1
ATOM 706 C CA . VAL A 1 87 ? -3.425 6.236 15.425 1.00 47.38 87 VAL A CA 1
ATOM 707 C C . VAL A 1 87 ? -2.992 4.839 14.972 1.00 47.38 87 VAL A C 1
ATOM 709 O O . VAL A 1 87 ? -2.650 4.627 13.808 1.00 47.38 87 VAL A O 1
ATOM 712 N N . GLU A 1 88 ? -2.940 3.889 15.905 1.00 51.03 88 GLU A N 1
ATOM 713 C CA . GLU A 1 88 ? -2.754 2.476 15.586 1.00 51.03 88 GLU A CA 1
ATOM 714 C C . GLU A 1 88 ? -3.982 1.971 14.825 1.00 51.03 88 GLU A C 1
ATOM 716 O O . GLU A 1 88 ? -5.117 2.029 15.300 1.00 51.03 88 GLU A O 1
ATOM 721 N N . MET A 1 89 ? -3.756 1.485 13.607 1.00 47.12 89 MET A N 1
ATOM 722 C CA . MET A 1 89 ? -4.793 0.843 12.811 1.00 47.12 89 MET A CA 1
ATOM 723 C C . MET A 1 89 ? -5.110 -0.520 13.438 1.00 47.12 89 MET A C 1
ATOM 725 O O . MET A 1 89 ? -4.330 -1.462 13.307 1.00 47.12 89 MET A O 1
ATOM 729 N N . ILE A 1 90 ? -6.245 -0.625 14.133 1.00 56.91 90 ILE A N 1
ATOM 730 C CA . ILE A 1 90 ? -6.692 -1.884 14.737 1.00 56.91 90 ILE A CA 1
ATOM 731 C C . ILE A 1 90 ? -7.232 -2.786 13.623 1.00 56.91 90 ILE A C 1
ATOM 733 O O . ILE A 1 90 ? -8.241 -2.480 12.985 1.00 56.91 90 ILE A O 1
ATOM 737 N N . MET A 1 91 ? -6.558 -3.909 13.378 1.00 50.59 91 MET A N 1
ATOM 738 C CA . MET A 1 91 ? -7.062 -4.952 12.489 1.00 50.59 91 MET A CA 1
ATOM 739 C C . MET A 1 91 ? -8.202 -5.682 13.208 1.00 50.59 91 MET A C 1
ATOM 741 O O . MET A 1 91 ? -7.973 -6.355 14.212 1.00 50.59 91 MET A O 1
ATOM 745 N N . LEU A 1 92 ? -9.435 -5.513 12.725 1.00 62.16 92 LEU A N 1
ATOM 746 C CA . LEU A 1 92 ? -10.588 -6.184 13.321 1.00 62.16 92 LEU A CA 1
ATOM 747 C C . LEU A 1 92 ? -10.548 -7.683 12.971 1.00 62.16 92 LEU A C 1
ATOM 749 O O . LEU A 1 92 ? -10.379 -8.021 11.795 1.00 62.16 92 LEU A O 1
ATOM 753 N N . PRO A 1 93 ? -10.697 -8.586 13.955 1.00 62.50 93 PRO A N 1
ATOM 754 C CA . PRO A 1 93 ? -10.853 -10.011 13.683 1.00 62.50 93 PRO A CA 1
ATOM 755 C C . PRO A 1 93 ? -12.155 -10.280 12.910 1.00 62.50 93 PRO A C 1
ATOM 757 O O . PRO A 1 93 ? -13.109 -9.505 13.001 1.00 62.50 93 PRO A O 1
ATOM 760 N N . ASP A 1 94 ? -12.209 -11.381 12.148 1.00 71.44 94 ASP A N 1
ATOM 761 C CA . ASP A 1 94 ? -13.436 -11.782 11.448 1.00 71.44 94 ASP A CA 1
ATOM 762 C C . ASP A 1 94 ? -14.547 -12.034 12.474 1.00 71.44 94 ASP A C 1
ATOM 764 O O . ASP A 1 94 ? -14.502 -12.997 13.243 1.00 71.44 94 ASP A O 1
ATOM 768 N N . ILE A 1 95 ? -15.556 -11.165 12.469 1.00 67.38 95 ILE A N 1
ATOM 769 C CA . ILE A 1 95 ? -16.672 -11.172 13.418 1.00 67.38 95 ILE A CA 1
ATOM 770 C C . ILE A 1 95 ? -17.436 -12.500 13.442 1.00 67.38 95 ILE A C 1
ATOM 772 O O . ILE A 1 95 ? -18.052 -12.819 14.453 1.00 67.38 95 ILE A O 1
ATOM 776 N N . ARG A 1 96 ? -17.385 -13.294 12.361 1.00 66.62 96 ARG A N 1
ATOM 777 C CA . ARG A 1 96 ? -18.038 -14.613 12.278 1.00 66.62 96 ARG A CA 1
ATOM 778 C C . ARG A 1 96 ? -17.296 -15.691 13.066 1.00 66.62 96 ARG A C 1
ATOM 780 O O . ARG A 1 96 ? -17.844 -16.764 13.290 1.00 66.62 96 ARG A O 1
ATOM 787 N N . THR A 1 97 ? -16.051 -15.416 13.446 1.00 74.25 97 THR A N 1
ATOM 788 C CA . THR A 1 97 ? -15.152 -16.349 14.141 1.00 74.25 97 THR A CA 1
ATOM 789 C C . THR A 1 97 ? -15.008 -16.038 15.629 1.00 74.25 97 THR A C 1
ATOM 791 O O . THR A 1 97 ? -14.362 -16.794 16.351 1.00 74.25 97 THR A O 1
ATOM 794 N N . LEU A 1 98 ? -15.608 -14.939 16.094 1.00 73.06 98 LEU A N 1
ATOM 795 C CA . LEU A 1 98 ? -15.518 -14.504 17.480 1.00 73.06 98 LEU A CA 1
ATOM 796 C C . LEU A 1 98 ? -16.526 -15.241 18.355 1.00 73.06 98 LEU A C 1
ATOM 798 O O . LEU A 1 98 ? -17.695 -15.398 17.998 1.00 73.06 98 LEU A O 1
ATOM 802 N N . THR A 1 99 ? -16.083 -15.638 19.543 1.00 83.38 99 THR A N 1
ATOM 803 C CA . THR A 1 99 ? -17.000 -16.086 20.591 1.00 83.38 99 THR A CA 1
ATOM 804 C C . THR A 1 99 ? -17.760 -14.895 21.179 1.00 83.38 99 THR A C 1
ATOM 806 O O . THR A 1 99 ? -17.340 -13.742 21.064 1.00 83.38 99 THR A O 1
ATOM 809 N N . ILE A 1 100 ? -18.874 -15.169 21.862 1.00 80.81 100 ILE A N 1
ATOM 810 C CA . ILE A 1 100 ? -19.687 -14.133 22.520 1.00 80.81 100 ILE A CA 1
ATOM 811 C C . ILE A 1 100 ? -18.844 -13.299 23.497 1.00 80.81 100 ILE A C 1
ATOM 813 O O . ILE A 1 100 ? -18.987 -12.079 23.540 1.00 80.81 100 ILE A O 1
ATOM 817 N N . ASP A 1 101 ? -17.937 -13.925 24.246 1.00 79.44 101 ASP A N 1
ATOM 818 C CA . ASP A 1 101 ? -17.093 -13.216 25.213 1.00 79.44 101 ASP A CA 1
ATOM 819 C C . ASP A 1 101 ? -16.042 -12.336 24.526 1.00 79.44 101 ASP A C 1
ATOM 821 O O . ASP A 1 101 ? -15.799 -11.212 24.961 1.00 79.44 101 ASP A O 1
ATOM 825 N N . GLN A 1 102 ? -15.491 -12.782 23.394 1.00 75.88 102 GLN A N 1
ATOM 826 C CA . GLN A 1 102 ? -14.592 -11.958 22.581 1.00 75.88 102 GLN A CA 1
ATOM 827 C C . GLN A 1 102 ? -15.323 -10.783 21.921 1.00 75.88 102 GLN A C 1
ATOM 829 O O . GLN A 1 102 ? -14.758 -9.699 21.797 1.00 75.88 102 GLN A O 1
ATOM 834 N N . MET A 1 103 ? -16.586 -10.965 21.522 1.00 79.50 103 MET A N 1
ATOM 835 C CA . MET A 1 103 ? -17.414 -9.868 21.016 1.00 79.50 103 MET A CA 1
ATOM 836 C C . MET A 1 103 ? -17.731 -8.839 22.105 1.00 79.50 103 MET A C 1
ATOM 838 O O . MET A 1 103 ? -17.754 -7.645 21.811 1.00 79.50 103 MET A O 1
ATOM 842 N N . LYS A 1 104 ? -17.946 -9.273 23.354 1.00 83.69 104 LYS A N 1
ATOM 843 C CA . LYS A 1 104 ? -18.137 -8.362 24.493 1.00 83.69 104 LYS A CA 1
ATOM 844 C C . LYS A 1 104 ? -16.874 -7.555 24.786 1.00 83.69 104 LYS A C 1
ATOM 846 O O . LYS A 1 104 ? -16.957 -6.337 24.850 1.00 83.69 104 LYS A O 1
ATOM 851 N N . ASP A 1 105 ? -15.715 -8.207 24.849 1.00 82.12 105 ASP A N 1
ATOM 852 C CA . ASP A 1 105 ? -14.430 -7.521 25.049 1.00 82.12 105 ASP A CA 1
ATOM 853 C C . ASP A 1 105 ? -14.131 -6.520 23.916 1.00 82.12 105 ASP A C 1
ATOM 855 O O . ASP A 1 105 ? -13.669 -5.402 24.151 1.00 82.12 105 ASP A O 1
ATOM 859 N N . LEU A 1 106 ? -14.463 -6.879 22.671 1.00 81.31 106 LEU A N 1
ATOM 860 C CA . LEU A 1 106 ? -14.347 -5.970 21.532 1.00 81.31 106 LEU A CA 1
ATOM 861 C C . LEU A 1 106 ? -15.293 -4.769 21.659 1.00 81.31 106 LEU A C 1
ATOM 863 O O . LEU A 1 106 ? -14.880 -3.640 21.395 1.00 81.31 106 LEU A O 1
ATOM 867 N N . LYS A 1 107 ? -16.544 -4.996 22.073 1.00 85.12 107 LYS A N 1
ATOM 868 C CA . LYS A 1 107 ? -17.516 -3.925 22.313 1.00 85.12 107 LYS A CA 1
ATOM 869 C C . LYS A 1 107 ? -17.020 -2.967 23.397 1.00 85.12 107 LYS A C 1
ATOM 871 O O . LYS A 1 107 ? -17.049 -1.761 23.183 1.00 85.12 107 LYS A O 1
ATOM 876 N N . ASP A 1 108 ? -16.518 -3.486 24.512 1.00 85.81 108 ASP A N 1
ATOM 877 C CA . ASP A 1 108 ? -16.046 -2.662 25.628 1.00 85.81 108 ASP A CA 1
ATOM 878 C C . ASP A 1 108 ? -14.833 -1.808 25.228 1.00 85.81 108 ASP A C 1
ATOM 880 O O . ASP A 1 108 ? -14.752 -0.628 25.575 1.00 85.81 108 ASP A O 1
ATOM 884 N N . LYS A 1 109 ? -13.928 -2.362 24.411 1.00 83.12 109 LYS A N 1
ATOM 885 C CA . LYS A 1 109 ? -12.822 -1.602 23.810 1.00 83.12 109 LYS A CA 1
ATOM 886 C C . LYS A 1 109 ? -13.322 -0.494 22.887 1.00 83.12 109 LYS A C 1
ATOM 888 O O . LYS A 1 109 ? -12.830 0.628 22.971 1.00 83.12 109 LYS A O 1
ATOM 893 N N . ILE A 1 110 ? -14.291 -0.782 22.015 1.00 84.38 110 ILE A N 1
ATOM 894 C CA . ILE A 1 110 ? -14.886 0.222 21.118 1.00 84.38 110 ILE A CA 1
ATOM 895 C C . ILE A 1 110 ? -15.543 1.349 21.926 1.00 84.38 110 ILE A C 1
ATOM 897 O O . ILE A 1 110 ? -15.363 2.523 21.591 1.00 84.38 110 ILE A O 1
ATOM 901 N N . ASP A 1 111 ? -16.249 1.011 23.003 1.00 85.31 111 ASP A N 1
ATOM 902 C CA . ASP A 1 111 ? -16.898 1.985 23.882 1.00 85.31 111 ASP A CA 1
ATOM 903 C C . ASP A 1 111 ? -15.860 2.885 24.592 1.00 85.31 111 ASP A C 1
ATOM 905 O O . ASP A 1 111 ? -16.067 4.097 24.695 1.00 85.31 111 ASP A O 1
ATOM 909 N N . ASP A 1 112 ? -14.717 2.340 25.031 1.00 83.94 112 ASP A N 1
ATOM 910 C CA . ASP A 1 112 ? -13.614 3.134 25.603 1.00 83.94 112 ASP A CA 1
ATOM 911 C C . ASP A 1 112 ? -12.984 4.086 24.574 1.00 83.94 112 ASP A C 1
ATOM 913 O O . ASP A 1 112 ? -12.848 5.289 24.825 1.00 83.94 112 ASP A O 1
ATOM 917 N N . TYR A 1 113 ? -12.662 3.581 23.378 1.00 82.12 113 TYR A N 1
ATOM 918 C CA . TYR A 1 113 ? -12.100 4.409 22.309 1.00 82.12 113 TYR A CA 1
ATOM 919 C C . TYR A 1 113 ? -13.053 5.530 21.887 1.00 82.12 113 TYR A C 1
ATOM 921 O O . TYR A 1 113 ? -12.606 6.661 21.684 1.00 82.12 113 TYR A O 1
ATOM 929 N N . SER A 1 114 ? -14.357 5.252 21.817 1.00 80.69 114 SER A N 1
ATOM 930 C CA . SER A 1 114 ? -15.374 6.247 21.459 1.00 80.69 114 SER A CA 1
ATOM 931 C C . SER A 1 114 ? -15.398 7.406 22.459 1.00 80.69 114 SER A C 1
ATOM 933 O O . SER A 1 114 ? -15.314 8.566 22.059 1.00 80.69 114 SER A O 1
ATOM 935 N N . LYS A 1 115 ? -15.365 7.115 23.767 1.00 83.81 115 LYS A N 1
ATOM 936 C CA . LYS A 1 115 ? -15.299 8.146 24.822 1.00 83.81 115 LYS A CA 1
ATOM 937 C C . LYS A 1 115 ? -14.029 8.991 24.746 1.00 83.81 115 LYS A C 1
ATOM 939 O O . LYS A 1 115 ? -14.046 10.189 25.033 1.00 83.81 115 LYS A O 1
ATOM 944 N N . ARG A 1 116 ? -12.896 8.379 24.395 1.00 78.81 116 ARG A N 1
ATOM 945 C CA . ARG A 1 116 ? -11.627 9.104 24.227 1.00 78.81 116 ARG A CA 1
ATOM 946 C C . ARG A 1 116 ? -11.678 10.038 23.019 1.00 78.81 116 ARG A C 1
ATOM 948 O O . ARG A 1 116 ? -11.189 11.160 23.120 1.00 78.81 116 ARG A O 1
ATOM 955 N N . LEU A 1 117 ? -12.297 9.608 21.918 1.00 76.00 117 LEU A N 1
ATOM 956 C CA . LEU A 1 117 ? -12.503 10.445 20.734 1.00 76.00 117 LEU A CA 1
ATOM 957 C C . LEU A 1 117 ? -13.425 11.631 21.023 1.00 76.00 117 LEU A C 1
ATOM 959 O O . LEU A 1 117 ? -13.084 12.747 20.646 1.00 76.00 117 LEU A O 1
ATOM 963 N N . GLU A 1 118 ? -14.524 11.429 21.751 1.00 82.50 118 GLU A N 1
ATOM 964 C CA . GLU A 1 118 ? -15.413 12.524 22.170 1.00 82.50 118 GLU A CA 1
ATOM 965 C C . GLU A 1 118 ? -14.665 13.598 22.972 1.00 82.50 118 GLU A C 1
ATOM 967 O O . GLU A 1 118 ? -14.824 14.789 22.712 1.00 82.50 118 GLU A O 1
ATOM 972 N N . LYS A 1 119 ? -13.784 13.195 23.899 1.00 77.12 119 LYS A N 1
ATOM 973 C CA . LYS A 1 119 ? -12.943 14.144 24.649 1.00 77.12 119 LYS A CA 1
ATOM 974 C C . LYS A 1 119 ? -12.002 14.934 23.742 1.00 77.12 119 LYS A C 1
ATOM 976 O O . LYS A 1 119 ? -11.831 16.130 23.950 1.00 77.12 119 LYS A O 1
ATOM 98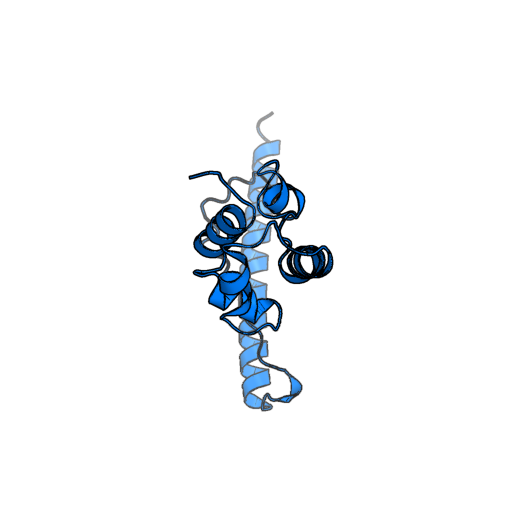1 N N . ILE A 1 120 ? -11.391 14.281 22.753 1.00 73.75 120 ILE A N 1
ATOM 982 C CA . ILE A 1 120 ? -10.504 14.951 21.792 1.00 73.75 120 ILE A CA 1
ATOM 983 C C . ILE A 1 120 ? -11.298 15.956 20.954 1.00 73.75 120 ILE A C 1
ATOM 985 O O . ILE A 1 120 ? -10.851 17.088 20.794 1.00 73.75 120 ILE A O 1
ATOM 989 N N . ILE A 1 121 ? -12.485 15.577 20.472 1.00 76.69 121 ILE A N 1
ATOM 990 C CA . ILE A 1 121 ? -13.365 16.467 19.701 1.00 76.69 121 ILE A CA 1
ATOM 991 C C . ILE A 1 121 ? -13.719 17.709 20.527 1.00 76.69 121 ILE A C 1
ATOM 993 O O . ILE A 1 121 ? -13.517 18.820 20.050 1.00 76.69 121 ILE A O 1
ATOM 997 N N . GLN A 1 122 ? -14.120 17.539 21.790 1.00 77.75 122 GLN A N 1
ATOM 998 C CA . GLN A 1 122 ? -14.425 18.667 22.679 1.00 77.75 122 GLN A CA 1
ATOM 999 C C . GLN A 1 122 ? -13.227 19.598 22.912 1.00 77.75 122 GLN A C 1
ATOM 1001 O O . GLN A 1 122 ? -13.403 20.809 23.037 1.00 77.75 122 GLN A O 1
ATOM 1006 N N . ILE A 1 123 ? -12.007 19.056 23.003 1.00 76.31 123 ILE A N 1
ATOM 1007 C CA . ILE A 1 123 ? -10.787 19.870 23.118 1.00 76.31 123 ILE A CA 1
ATOM 1008 C C . ILE A 1 123 ? -10.592 20.696 21.840 1.00 76.31 123 ILE A C 1
ATOM 1010 O O . ILE A 1 123 ? -10.368 21.900 21.925 1.00 76.31 123 ILE A O 1
ATOM 1014 N N . VAL A 1 124 ? -10.736 20.073 20.667 1.00 69.94 124 VAL A N 1
ATOM 1015 C CA . VAL A 1 124 ? -10.589 20.745 19.366 1.00 69.94 124 VAL A CA 1
ATOM 1016 C C . VAL A 1 124 ? -11.651 21.831 19.162 1.00 69.94 124 VAL A C 1
ATOM 1018 O O . VAL A 1 124 ? -11.320 22.920 18.691 1.00 69.94 124 VAL A O 1
ATOM 1021 N N . GLU A 1 125 ? -12.903 21.575 19.541 1.00 74.25 125 GLU A N 1
ATOM 1022 C CA . GLU A 1 125 ? -13.997 22.554 19.470 1.00 74.25 125 GLU A CA 1
ATOM 1023 C C . GLU A 1 125 ? -13.707 23.776 20.351 1.00 74.25 125 GLU A C 1
ATOM 1025 O O . GLU A 1 125 ? -13.716 24.904 19.862 1.00 74.25 125 GLU A O 1
ATOM 1030 N N . LYS A 1 126 ? -13.316 23.564 21.615 1.00 72.69 126 LYS A N 1
ATOM 1031 C CA . LYS A 1 126 ? -12.962 24.658 22.538 1.00 72.69 126 LYS A CA 1
ATOM 1032 C C . LYS A 1 126 ? -11.753 25.468 22.073 1.00 72.69 126 LYS A C 1
ATOM 1034 O O . LYS A 1 126 ? -11.737 26.688 22.220 1.00 72.69 126 LYS A O 1
ATOM 1039 N N . SER A 1 127 ? -10.739 24.813 21.509 1.00 63.53 127 SER A N 1
ATOM 1040 C CA . SER A 1 127 ? -9.578 25.503 20.933 1.00 63.53 127 SER A CA 1
ATOM 1041 C C . SER A 1 127 ? -9.934 26.318 19.685 1.00 63.53 127 SER A C 1
ATOM 1043 O O . SER A 1 127 ? -9.308 27.344 19.435 1.00 63.53 127 SER A O 1
ATOM 1045 N N . SER A 1 128 ? -10.945 25.894 18.922 1.00 58.41 128 SER A N 1
ATOM 1046 C CA . SER A 1 128 ? -11.427 26.618 17.739 1.00 58.41 128 SER A CA 1
ATOM 1047 C C . SER A 1 128 ? -12.253 27.853 18.120 1.00 58.41 128 SER A C 1
ATOM 1049 O O . SER A 1 128 ? -12.137 28.887 17.468 1.00 58.41 128 SER A O 1
ATOM 1051 N N . GLU A 1 129 ? -13.034 27.781 19.201 1.00 57.00 129 GLU A N 1
ATOM 1052 C CA . GLU A 1 129 ? -13.804 28.917 19.731 1.00 57.00 129 GLU A CA 1
ATOM 1053 C C . GLU A 1 129 ? -12.910 29.982 20.385 1.00 57.00 129 GLU A C 1
ATOM 1055 O O . GLU A 1 129 ? -13.121 31.174 20.171 1.00 57.00 129 GLU A O 1
ATOM 1060 N N . ALA A 1 130 ? -11.862 29.575 21.111 1.00 55.84 130 ALA A N 1
ATOM 1061 C CA . ALA A 1 130 ? -10.916 30.504 21.739 1.00 55.84 130 ALA A CA 1
ATOM 1062 C C . ALA A 1 130 ? -10.116 31.344 20.722 1.00 55.84 130 ALA A C 1
ATOM 1064 O O . ALA A 1 130 ? -9.707 32.459 21.028 1.00 55.84 130 ALA A O 1
ATOM 1065 N N . SER A 1 131 ? -9.923 30.843 19.497 1.00 51.62 131 SER A N 1
ATOM 1066 C CA . SER A 1 131 ? -9.237 31.578 18.423 1.00 51.62 131 SER A CA 1
ATOM 1067 C C . SER A 1 131 ? -10.116 32.637 17.738 1.00 51.62 131 SER A C 1
ATOM 1069 O O . SER A 1 131 ? -9.600 33.398 16.921 1.00 51.62 131 SER A O 1
ATOM 1071 N N . LEU A 1 132 ? -11.425 32.677 18.020 1.00 51.72 132 LEU A N 1
ATOM 1072 C CA . LEU A 1 132 ? -12.378 33.621 17.417 1.00 51.72 132 LEU A CA 1
ATOM 1073 C C . LEU A 1 132 ? -12.677 34.838 18.309 1.00 51.72 132 LEU A C 1
ATOM 1075 O O . LEU A 1 132 ? -13.317 35.776 17.844 1.00 51.72 132 LEU A O 1
ATOM 1079 N N . THR A 1 133 ? -12.226 34.840 19.567 1.00 50.94 133 THR A N 1
ATOM 1080 C CA . THR A 1 133 ? -12.482 35.923 20.535 1.00 50.94 133 THR A CA 1
ATOM 1081 C C . THR A 1 133 ? -11.347 36.943 20.681 1.00 50.94 133 THR A C 1
ATOM 1083 O O . THR A 1 133 ? -11.526 37.918 21.402 1.00 50.94 133 THR A O 1
ATOM 1086 N N . ASP A 1 134 ? -10.221 36.760 19.985 1.00 48.00 134 ASP A N 1
ATOM 1087 C CA . ASP A 1 134 ? -9.086 37.703 19.949 1.00 48.00 134 ASP A CA 1
ATOM 1088 C C . ASP A 1 134 ? -9.000 38.459 18.600 1.00 48.00 134 ASP A C 1
ATOM 1090 O O . ASP A 1 134 ? -7.939 38.529 17.973 1.00 48.00 134 ASP A O 1
ATOM 1094 N N . VAL A 1 135 ? -10.129 39.017 18.133 1.00 43.22 135 VAL A N 1
ATOM 1095 C CA . VAL A 1 135 ? -10.191 40.007 17.033 1.00 43.22 135 VAL A CA 1
ATOM 1096 C C . VAL A 1 135 ? -10.965 41.238 17.477 1.00 43.22 135 VAL A C 1
ATOM 1098 O O . VAL A 1 135 ? -12.098 41.066 17.978 1.00 43.22 135 VAL A O 1
#

Foldseek 3Di:
DPCALLNLVQVLCVVPPVGCLSLQVQLVHHSCVSVVCPPPNADDPVVLVSCCVRVQADSCCSHPVDDDRGNPPPPPPPDPCPPPPDPDDDDDDDPVPDDPVRVVVVVVVVVVVVVVVVVVVVVVVVVVVVVVPPD